Protein AF-A0A813GJC8-F1 (afdb_monomer)

Foldseek 3Di:
DDDDDDDDDDDDDDDDDDPDDDDDDDDDPPPPPDPAPFPCVVCVVVVNNQLVVVCVVVVNGHLVVLLVDDPVSCVVSVDDPVRSVVSD

Solvent-accessible surface area (backbone atoms only — not comparable to full-atom values): 6075 Å² total; per-residue (Å²): 138,83,89,88,79,90,84,84,88,81,83,88,78,90,82,90,88,81,92,78,79,84,82,76,96,74,80,74,86,80,77,78,80,64,97,55,77,52,38,60,58,59,26,48,77,71,72,40,54,85,36,48,68,52,40,46,74,73,67,38,78,38,52,70,48,58,55,74,50,53,69,67,61,44,44,72,57,68,46,49,73,72,55,52,64,72,63,98

Organism: Polarella glacialis (NCBI:txid89957)

Structure (mmCIF, N/CA/C/O backbone):
data_AF-A0A813GJC8-F1
#
_entry.id   AF-A0A813GJC8-F1
#
loop_
_atom_site.group_PDB
_atom_site.id
_atom_site.type_symbol
_atom_site.label_atom_id
_atom_site.label_alt_id
_atom_site.label_comp_id
_atom_site.label_asym_id
_atom_site.label_entity_id
_atom_site.label_seq_id
_atom_site.pdbx_PDB_ins_code
_atom_site.Cartn_x
_atom_site.Cartn_y
_atom_site.Cartn_z
_atom_site.occupancy
_atom_site.B_iso_or_equiv
_atom_site.auth_seq_id
_atom_site.auth_comp_id
_atom_site.auth_asym_id
_atom_site.auth_atom_id
_atom_site.pdbx_PDB_model_num
ATOM 1 N N . MET A 1 1 ? 28.044 -24.268 -72.975 1.00 44.25 1 MET A N 1
ATOM 2 C CA . MET A 1 1 ? 29.134 -23.264 -72.933 1.00 44.25 1 MET A CA 1
ATOM 3 C C . MET A 1 1 ? 28.749 -22.203 -71.910 1.00 44.25 1 MET A C 1
ATOM 5 O O . MET A 1 1 ? 27.598 -21.815 -71.929 1.00 44.25 1 MET A O 1
ATOM 9 N N . GLY A 1 2 ? 29.573 -21.720 -70.988 1.00 46.56 2 GLY A N 1
ATOM 10 C CA . GLY A 1 2 ? 30.991 -21.932 -70.734 1.00 46.56 2 GLY A CA 1
ATOM 11 C C . GLY A 1 2 ? 31.336 -21.541 -69.289 1.00 46.56 2 GLY A C 1
ATOM 12 O O . GLY A 1 2 ? 30.505 -21.019 -68.552 1.00 46.56 2 GLY A O 1
ATOM 13 N N . CYS A 1 3 ? 32.562 -21.890 -68.920 1.00 51.28 3 CYS A N 1
ATOM 14 C CA . CYS A 1 3 ? 33.177 -21.823 -67.602 1.00 51.28 3 CYS A CA 1
ATOM 15 C C . CYS A 1 3 ? 33.509 -20.404 -67.110 1.00 51.28 3 CYS A C 1
ATOM 17 O O . CYS A 1 3 ? 33.742 -19.503 -67.911 1.00 51.28 3 CYS A O 1
ATOM 19 N N . GLY A 1 4 ? 33.724 -20.297 -65.795 1.00 42.44 4 GLY A N 1
ATOM 20 C CA . GLY A 1 4 ? 34.648 -19.342 -65.169 1.00 42.44 4 GLY A CA 1
ATOM 21 C C . GLY A 1 4 ? 34.108 -18.784 -63.851 1.00 42.44 4 GLY A C 1
ATOM 22 O O . GLY A 1 4 ? 32.935 -18.459 -63.768 1.00 42.44 4 GLY A O 1
ATOM 23 N N . ALA A 1 5 ? 34.863 -18.603 -62.774 1.00 47.62 5 ALA A N 1
ATOM 24 C CA . ALA A 1 5 ? 36.165 -19.084 -62.329 1.00 47.62 5 ALA A CA 1
ATOM 25 C C . ALA A 1 5 ? 36.245 -18.722 -60.833 1.00 47.62 5 ALA A C 1
ATOM 27 O O . ALA A 1 5 ? 35.651 -17.743 -60.382 1.00 47.62 5 ALA A O 1
ATOM 28 N N . SER A 1 6 ? 36.977 -19.531 -60.082 1.00 55.34 6 SER A N 1
ATOM 29 C CA . SER A 1 6 ? 37.223 -19.421 -58.648 1.00 55.34 6 SER A CA 1
ATOM 30 C C . SER A 1 6 ? 37.884 -18.105 -58.220 1.00 55.34 6 SER A C 1
ATOM 32 O O . SER A 1 6 ? 38.785 -17.612 -58.894 1.00 55.34 6 SER A O 1
ATOM 34 N N . ALA A 1 7 ? 37.560 -17.635 -57.012 1.00 47.97 7 ALA A N 1
ATOM 35 C CA . ALA A 1 7 ? 38.472 -16.836 -56.199 1.00 47.97 7 ALA A CA 1
ATOM 36 C C . ALA A 1 7 ? 38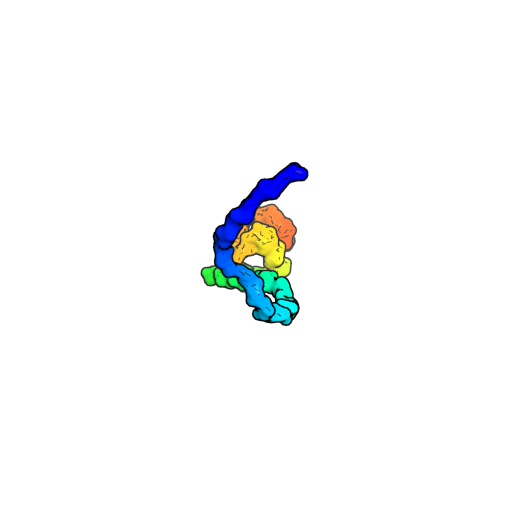.340 -17.231 -54.724 1.00 47.97 7 ALA A C 1
ATOM 38 O O . ALA A 1 7 ? 37.246 -17.371 -54.181 1.00 47.97 7 ALA A O 1
ATOM 39 N N . ALA A 1 8 ? 39.496 -17.475 -54.119 1.00 47.38 8 ALA A N 1
ATOM 40 C CA . ALA A 1 8 ? 39.683 -18.080 -52.818 1.00 47.38 8 ALA A CA 1
ATOM 41 C C . ALA A 1 8 ? 39.705 -17.055 -51.677 1.00 47.38 8 ALA A C 1
ATOM 43 O O . ALA A 1 8 ? 40.226 -15.952 -51.820 1.00 47.38 8 ALA A O 1
ATOM 44 N N . GLY A 1 9 ? 39.303 -17.532 -50.498 1.00 45.28 9 GLY A N 1
ATOM 45 C CA . GLY A 1 9 ? 39.990 -17.218 -49.251 1.00 45.28 9 GLY A CA 1
ATOM 46 C C . GLY A 1 9 ? 39.336 -16.163 -48.367 1.00 45.28 9 GLY A C 1
ATOM 47 O O . GLY A 1 9 ? 39.394 -14.973 -48.652 1.00 45.28 9 GLY A O 1
ATOM 48 N N . ARG A 1 10 ? 38.915 -16.591 -47.173 1.00 48.38 10 ARG A N 1
ATOM 49 C CA . ARG A 1 10 ? 39.599 -16.197 -45.932 1.00 48.38 10 ARG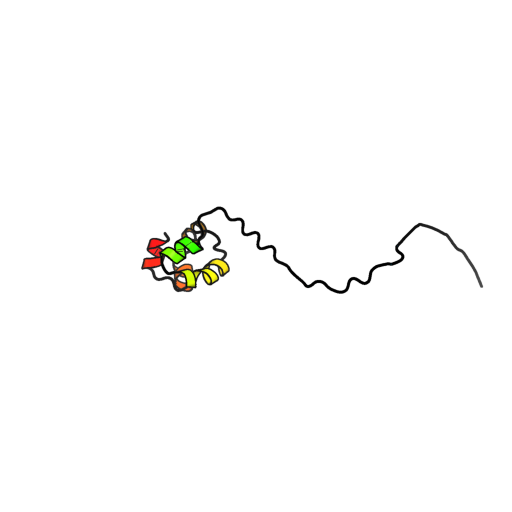 A CA 1
ATOM 50 C C . ARG A 1 10 ? 39.130 -17.038 -44.745 1.00 48.38 10 ARG A C 1
ATOM 52 O O . ARG A 1 10 ? 37.953 -17.121 -44.442 1.00 48.38 10 ARG A O 1
ATOM 59 N N . LYS A 1 11 ? 40.138 -17.659 -44.129 1.00 48.59 11 LYS A N 1
ATOM 60 C CA . LYS A 1 11 ? 40.291 -18.049 -42.725 1.00 48.59 11 LYS A CA 1
ATOM 61 C C . LYS A 1 11 ? 39.025 -18.191 -41.872 1.00 48.59 11 LYS A C 1
ATOM 63 O O . LYS A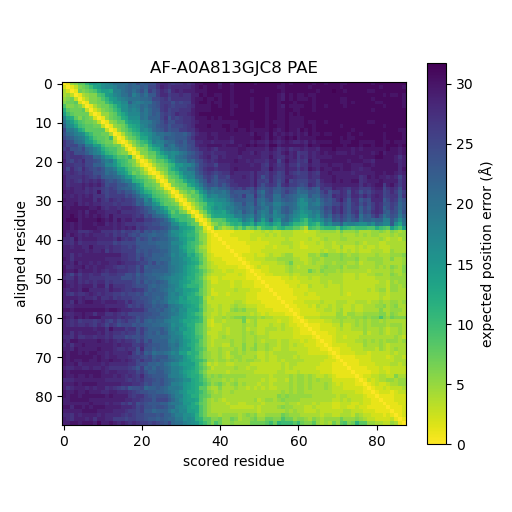 1 11 ? 38.453 -17.205 -41.429 1.00 48.59 11 LYS A O 1
ATOM 68 N N . GLY A 1 12 ? 38.850 -19.433 -41.427 1.00 52.75 12 GLY A N 1
ATOM 69 C CA . GLY A 1 12 ? 38.856 -19.738 -40.000 1.00 52.75 12 GLY A CA 1
ATOM 70 C C . GLY A 1 12 ? 37.521 -19.528 -39.321 1.00 52.75 12 GLY A C 1
ATOM 71 O O . GLY A 1 12 ? 37.260 -18.470 -38.761 1.00 52.75 12 GLY A O 1
ATOM 72 N N . SER A 1 13 ? 36.697 -20.565 -39.301 1.00 49.12 13 SER A N 1
ATOM 73 C CA . SER A 1 13 ? 35.581 -20.623 -38.369 1.00 49.12 13 SER A CA 1
ATOM 74 C C . SER A 1 13 ? 35.324 -22.067 -37.977 1.00 49.12 13 SER A C 1
ATOM 76 O O . SER A 1 13 ? 35.004 -22.898 -38.818 1.00 49.12 13 SER A O 1
ATOM 78 N N . ALA A 1 14 ? 35.518 -22.297 -36.680 1.00 53.41 14 ALA A N 1
ATOM 79 C CA . ALA A 1 14 ? 34.735 -23.184 -35.835 1.00 53.41 14 ALA A CA 1
ATOM 80 C C . ALA A 1 14 ? 34.569 -24.640 -36.301 1.00 53.41 14 ALA A C 1
ATOM 82 O O . ALA A 1 14 ? 33.676 -24.987 -37.066 1.00 53.41 14 ALA A O 1
ATOM 83 N N . GLY A 1 15 ? 35.393 -25.506 -35.713 1.00 41.78 15 GLY A N 1
ATOM 84 C CA . GLY A 1 15 ? 35.097 -26.923 -35.517 1.00 41.78 15 GLY A CA 1
ATOM 85 C C . GLY A 1 15 ? 35.210 -27.273 -34.023 1.00 41.78 15 GLY A C 1
ATOM 86 O O . GLY A 1 15 ? 35.838 -26.518 -33.283 1.00 41.78 15 GLY A O 1
ATOM 87 N N . PRO A 1 16 ? 34.592 -28.370 -33.562 1.00 55.84 16 PRO A N 1
ATOM 88 C CA . PRO A 1 16 ? 33.441 -28.275 -32.665 1.00 55.84 16 PRO A CA 1
ATOM 89 C C . PRO A 1 16 ? 33.554 -29.211 -31.458 1.00 55.84 16 PRO A C 1
ATOM 91 O O . PRO A 1 16 ? 33.515 -30.420 -31.632 1.00 55.84 16 PRO A O 1
ATOM 94 N N . HIS A 1 17 ? 33.616 -28.686 -30.237 1.00 46.66 17 HIS A N 1
ATOM 95 C CA . HIS A 1 17 ? 33.476 -29.512 -29.035 1.00 46.66 17 HIS A CA 1
ATOM 96 C C . HIS A 1 17 ? 32.868 -28.673 -27.907 1.00 46.66 17 HIS A C 1
ATOM 98 O O . HIS A 1 17 ? 33.555 -27.808 -27.375 1.00 46.66 17 HIS A O 1
ATOM 104 N N . ASP A 1 18 ? 31.572 -28.854 -27.630 1.00 49.12 18 ASP A N 1
ATOM 105 C CA . ASP A 1 18 ? 31.090 -29.437 -26.362 1.00 49.12 18 ASP A CA 1
ATOM 106 C C . ASP A 1 18 ? 29.541 -29.544 -26.362 1.00 49.12 18 ASP A C 1
ATOM 108 O O . ASP A 1 18 ? 28.868 -28.544 -26.636 1.00 49.12 18 ASP A O 1
ATOM 112 N N . PRO A 1 19 ? 28.933 -30.719 -26.097 1.00 59.88 19 PRO A N 1
ATOM 113 C CA . PRO A 1 19 ? 27.489 -30.862 -25.936 1.00 59.88 19 PRO A CA 1
ATOM 114 C C . PRO A 1 19 ? 27.085 -30.517 -24.494 1.00 59.88 19 PRO A C 1
ATOM 116 O O . PRO A 1 19 ? 26.789 -31.398 -23.692 1.00 59.88 19 PRO A O 1
ATOM 119 N N . ALA A 1 20 ? 27.055 -29.227 -24.161 1.00 50.00 20 ALA A N 1
ATOM 120 C CA . ALA A 1 20 ? 26.454 -28.754 -22.916 1.00 50.00 20 ALA A CA 1
ATOM 121 C C . ALA A 1 20 ? 24.966 -28.437 -23.142 1.00 50.00 20 ALA A C 1
ATOM 123 O O . ALA A 1 20 ? 24.566 -27.292 -23.352 1.00 50.00 20 ALA A O 1
ATOM 124 N N . GLU A 1 21 ? 24.142 -29.479 -23.129 1.00 44.62 21 GLU A N 1
ATOM 125 C CA . GLU A 1 21 ? 22.703 -29.363 -22.881 1.00 44.62 21 GLU A CA 1
ATOM 126 C C . GLU A 1 21 ? 22.455 -29.196 -21.360 1.00 44.62 21 GLU A C 1
ATOM 128 O O . GLU A 1 21 ? 23.303 -29.556 -20.543 1.00 44.62 21 GLU A O 1
ATOM 133 N N . PRO A 1 22 ? 21.275 -28.730 -20.937 1.00 57.00 22 PRO A N 1
ATOM 134 C CA . PRO A 1 22 ? 20.854 -27.341 -20.808 1.00 57.00 22 PRO A CA 1
ATOM 135 C C . PRO A 1 22 ? 20.921 -26.863 -19.341 1.00 57.00 22 PRO A C 1
ATOM 137 O O . PRO A 1 22 ? 20.593 -27.614 -18.424 1.00 57.00 22 PRO A O 1
ATOM 140 N N . VAL A 1 23 ? 21.245 -25.587 -19.092 1.00 58.09 23 VAL A N 1
ATOM 141 C CA . VAL A 1 23 ? 20.960 -24.955 -17.786 1.00 58.09 23 VAL A CA 1
ATOM 142 C C . VAL A 1 23 ? 19.871 -23.893 -17.922 1.00 58.09 23 VAL A C 1
ATOM 144 O O . VAL A 1 23 ? 19.869 -23.136 -18.894 1.00 58.09 23 VAL A O 1
ATOM 147 N N . PRO A 1 24 ? 18.894 -23.874 -16.999 1.00 48.31 24 PRO A N 1
ATOM 148 C CA . PRO A 1 24 ? 17.579 -23.302 -17.236 1.00 48.31 24 PRO A CA 1
ATOM 149 C C . PRO A 1 24 ? 17.615 -21.778 -17.197 1.00 48.31 24 PRO A C 1
ATOM 151 O O . PRO A 1 24 ? 18.450 -21.166 -16.530 1.00 48.31 24 PRO A O 1
ATOM 154 N N . ALA A 1 25 ? 16.638 -21.178 -17.872 1.00 55.53 25 ALA A N 1
ATOM 155 C CA . ALA A 1 25 ? 16.262 -19.784 -17.727 1.00 55.53 25 ALA A CA 1
ATOM 156 C C . ALA A 1 25 ? 16.175 -19.387 -16.241 1.00 55.53 25 ALA A C 1
ATOM 158 O O . ALA A 1 25 ? 15.253 -19.773 -15.528 1.00 55.53 25 ALA A O 1
ATOM 159 N N . GLY A 1 26 ? 17.152 -18.603 -15.791 1.00 46.16 26 GLY A N 1
ATOM 160 C CA . GLY A 1 26 ? 17.237 -18.064 -14.439 1.00 46.16 26 GLY A CA 1
ATOM 161 C C . GLY A 1 26 ? 17.585 -16.580 -14.466 1.00 46.16 26 GLY A C 1
ATOM 162 O O . GLY A 1 26 ? 18.608 -16.165 -13.933 1.00 46.16 26 GLY A O 1
ATOM 163 N N . ARG A 1 27 ? 16.752 -15.762 -15.118 1.00 49.94 27 ARG A N 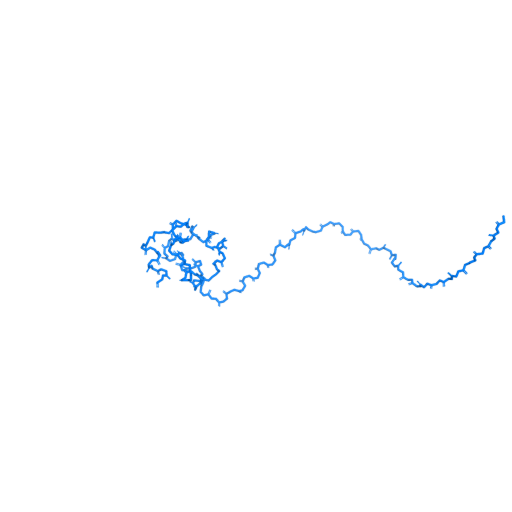1
ATOM 164 C CA . ARG A 1 27 ? 16.569 -14.361 -14.698 1.00 49.94 27 ARG A CA 1
ATOM 165 C C . ARG A 1 27 ? 15.429 -14.384 -13.669 1.00 49.94 27 ARG A C 1
ATOM 167 O O . ARG A 1 27 ? 14.443 -15.056 -13.956 1.00 49.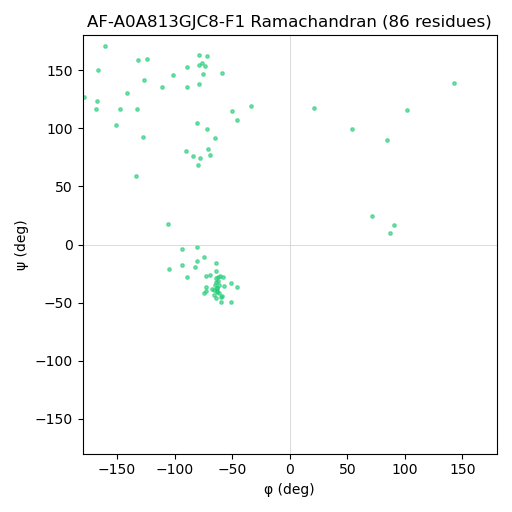94 27 ARG A O 1
ATOM 174 N N . PRO A 1 28 ? 15.520 -13.690 -12.521 1.00 50.34 28 PRO A N 1
ATOM 175 C CA . PRO A 1 28 ? 16.253 -12.444 -12.334 1.00 50.34 28 PRO A CA 1
ATOM 176 C C . PRO A 1 28 ? 17.251 -12.479 -11.165 1.00 50.34 28 PRO A C 1
ATOM 178 O O . PRO A 1 28 ? 16.954 -12.952 -10.071 1.00 50.34 28 PRO A O 1
ATOM 181 N N . LYS A 1 29 ? 18.413 -11.843 -11.352 1.00 47.75 29 LYS A N 1
ATOM 182 C CA . LYS A 1 29 ? 19.085 -11.188 -10.226 1.00 47.75 29 LYS A CA 1
ATOM 183 C C . LYS A 1 29 ? 18.165 -10.048 -9.787 1.00 47.75 29 LYS A C 1
ATOM 185 O O . LYS A 1 29 ? 18.229 -8.956 -10.340 1.00 47.75 29 LYS A O 1
ATOM 190 N N . ALA A 1 30 ? 17.284 -10.324 -8.833 1.00 47.38 30 ALA A N 1
ATOM 191 C CA . ALA A 1 30 ? 16.720 -9.297 -7.977 1.00 47.38 30 ALA A CA 1
ATOM 192 C C . ALA A 1 30 ? 17.853 -8.813 -7.064 1.00 47.38 30 ALA A C 1
ATOM 194 O O . ALA A 1 30 ? 17.978 -9.227 -5.918 1.00 47.38 30 ALA A O 1
ATOM 195 N N . THR A 1 31 ? 18.745 -7.985 -7.602 1.00 47.34 31 THR A N 1
ATOM 196 C CA . THR A 1 31 ? 19.566 -7.104 -6.775 1.00 47.34 31 THR A CA 1
ATOM 197 C C . THR A 1 31 ? 18.672 -5.945 -6.366 1.00 47.34 31 THR A C 1
ATOM 199 O O . THR A 1 31 ? 18.767 -4.855 -6.920 1.00 47.34 31 THR A O 1
ATOM 202 N N . ALA A 1 32 ? 17.756 -6.209 -5.436 1.00 51.53 32 ALA A N 1
ATOM 203 C CA . ALA A 1 32 ? 17.186 -5.165 -4.603 1.00 51.53 32 ALA A CA 1
ATOM 204 C C . ALA A 1 32 ? 18.211 -4.878 -3.498 1.00 51.53 32 ALA A C 1
ATOM 206 O O . ALA A 1 32 ? 18.028 -5.233 -2.340 1.00 51.53 32 ALA A O 1
ATOM 207 N N . GLU A 1 33 ? 19.348 -4.296 -3.886 1.00 55.44 33 GLU A N 1
ATOM 208 C CA . GLU A 1 33 ? 20.025 -3.392 -2.969 1.00 55.44 33 GLU A CA 1
ATOM 209 C C . GLU A 1 33 ? 19.149 -2.144 -2.925 1.00 55.44 33 GLU A C 1
ATOM 211 O O . GLU A 1 33 ? 19.172 -1.334 -3.847 1.00 55.44 33 GLU A O 1
ATOM 216 N N . SER A 1 34 ? 18.327 -2.019 -1.889 1.00 41.81 34 SER A N 1
ATOM 217 C CA . SER A 1 34 ? 17.770 -0.726 -1.517 1.00 41.81 34 SER A CA 1
ATOM 218 C C . SER A 1 34 ? 18.074 -0.516 -0.048 1.00 41.81 34 SER A C 1
ATOM 220 O O . SER A 1 34 ? 17.375 -0.977 0.845 1.00 41.81 34 SER A O 1
ATOM 222 N N . SER A 1 35 ? 19.208 0.134 0.184 1.00 47.25 35 SER A N 1
ATOM 223 C CA . SER A 1 35 ? 19.554 0.719 1.467 1.00 47.25 35 SER A CA 1
ATOM 224 C C . SER A 1 35 ? 18.641 1.934 1.668 1.00 47.25 35 SER A C 1
ATOM 226 O O . SER A 1 35 ? 19.007 3.061 1.352 1.00 47.25 35 SER A O 1
ATOM 228 N N . GLY A 1 36 ? 17.420 1.687 2.126 1.00 43.59 36 GLY A N 1
ATOM 229 C CA . GLY A 1 36 ? 16.393 2.681 2.418 1.00 43.59 36 GLY A CA 1
ATOM 230 C C . GLY A 1 36 ? 15.294 1.961 3.180 1.00 43.59 36 GLY A C 1
ATOM 231 O O . GLY A 1 36 ? 14.751 1.005 2.641 1.00 43.59 36 GLY A O 1
ATOM 232 N N . GLY A 1 37 ? 15.064 2.362 4.438 1.00 56.44 37 GLY A N 1
ATOM 233 C CA . GLY A 1 37 ? 14.287 1.615 5.436 1.00 56.44 37 GLY A CA 1
ATOM 234 C C . GLY A 1 37 ? 13.136 0.824 4.827 1.00 56.44 37 GLY A C 1
ATOM 235 O O . GLY A 1 37 ? 12.278 1.404 4.159 1.00 56.44 37 GLY A O 1
ATOM 236 N N . ASP A 1 38 ? 13.179 -0.494 5.010 1.00 74.75 38 ASP A N 1
ATOM 237 C CA . ASP A 1 38 ? 12.337 -1.437 4.299 1.00 74.75 38 ASP A CA 1
ATOM 238 C C . ASP A 1 38 ? 10.869 -1.003 4.377 1.00 74.75 38 ASP A C 1
ATOM 240 O O . ASP A 1 38 ? 10.254 -1.014 5.445 1.00 74.75 38 ASP A O 1
ATOM 244 N N . LEU A 1 39 ? 10.277 -0.658 3.226 1.00 82.94 39 LEU A N 1
ATOM 245 C CA . LEU A 1 39 ? 8.829 -0.451 3.085 1.00 82.94 39 LEU A CA 1
ATOM 246 C C . LEU A 1 39 ? 8.064 -1.593 3.770 1.00 82.94 39 LEU A C 1
ATOM 248 O O . LEU A 1 39 ? 7.045 -1.383 4.422 1.00 82.94 39 LEU A O 1
ATOM 252 N N . ARG A 1 40 ? 8.616 -2.806 3.674 1.00 83.94 40 ARG A N 1
ATOM 253 C CA . ARG A 1 40 ? 8.147 -3.986 4.385 1.00 83.94 40 ARG A CA 1
ATOM 254 C C . ARG A 1 40 ? 8.180 -3.839 5.908 1.00 83.94 40 ARG A C 1
ATOM 256 O O . ARG A 1 40 ? 7.168 -4.152 6.517 1.00 83.94 40 ARG A O 1
ATOM 263 N N . GLU A 1 41 ? 9.277 -3.393 6.523 1.00 85.56 41 GLU A N 1
ATOM 264 C CA . GLU A 1 41 ? 9.342 -3.184 7.982 1.00 85.56 41 GLU A CA 1
ATOM 265 C C . GLU A 1 41 ? 8.322 -2.142 8.442 1.00 85.56 41 GLU A C 1
ATOM 267 O O . GLU A 1 41 ? 7.630 -2.349 9.440 1.00 85.56 41 GLU A O 1
ATOM 272 N N . LEU A 1 42 ? 8.170 -1.055 7.681 1.00 85.25 42 LEU A N 1
ATOM 273 C CA . LEU A 1 42 ? 7.192 -0.015 7.981 1.00 85.25 42 LEU A CA 1
ATOM 274 C C . LEU A 1 42 ? 5.752 -0.552 7.899 1.00 85.25 42 LEU A C 1
ATOM 276 O O . LEU A 1 42 ? 4.960 -0.359 8.822 1.00 85.25 42 LEU A O 1
ATOM 280 N N . LEU A 1 43 ? 5.422 -1.299 6.844 1.00 87.12 43 LEU A N 1
ATOM 281 C CA . LEU A 1 43 ? 4.115 -1.944 6.716 1.00 87.12 43 LEU A CA 1
ATOM 282 C C . LEU A 1 43 ? 3.914 -3.021 7.787 1.00 87.12 43 LEU A C 1
ATOM 284 O O . LEU A 1 43 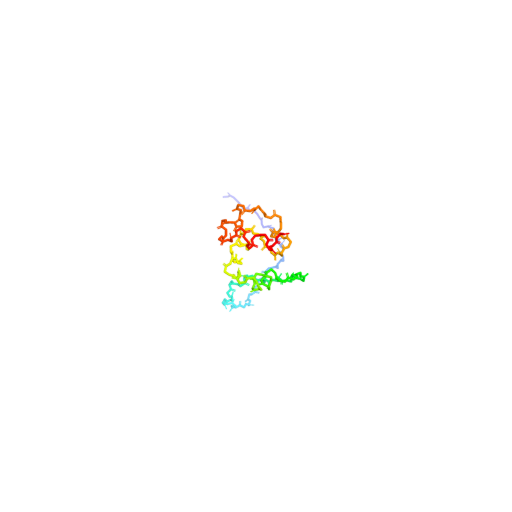? 2.826 -3.125 8.345 1.00 87.12 43 LEU A O 1
ATOM 288 N N . GLN A 1 44 ? 4.944 -3.796 8.121 1.00 87.56 44 GLN A N 1
ATOM 289 C CA . GLN A 1 44 ? 4.888 -4.832 9.149 1.00 87.56 44 GLN A CA 1
ATOM 290 C C . GLN A 1 44 ? 4.614 -4.231 10.536 1.00 87.56 44 GLN A C 1
ATOM 292 O O . GLN A 1 44 ? 3.781 -4.768 11.265 1.00 87.56 44 GLN A O 1
ATOM 297 N N . GLY A 1 45 ? 5.221 -3.087 10.874 1.00 84.38 45 GLY A N 1
ATOM 298 C CA . GLY A 1 45 ? 4.944 -2.349 12.113 1.00 84.38 45 GLY A CA 1
ATOM 299 C C . GLY A 1 45 ? 3.499 -1.846 12.221 1.00 84.38 45 GLY A C 1
ATOM 300 O O . GLY A 1 45 ? 2.957 -1.749 13.320 1.00 84.38 45 GLY A O 1
ATOM 301 N N . LEU A 1 46 ? 2.852 -1.594 11.081 1.00 84.50 46 LEU A N 1
ATOM 302 C CA . LEU A 1 46 ? 1.453 -1.167 10.990 1.00 84.50 46 LEU A CA 1
ATOM 303 C C . LEU A 1 46 ? 0.466 -2.335 10.787 1.00 84.50 46 LEU A C 1
ATOM 305 O O . LEU A 1 46 ? -0.746 -2.114 10.749 1.00 84.50 46 LEU A O 1
ATOM 309 N N . GLY A 1 47 ? 0.956 -3.571 10.639 1.00 86.62 47 GLY A N 1
ATOM 310 C CA . GLY A 1 47 ? 0.131 -4.742 10.318 1.00 86.62 47 GLY A CA 1
ATOM 311 C C . GLY A 1 47 ? -0.407 -4.756 8.878 1.00 86.62 47 GLY A C 1
ATOM 312 O O . GLY A 1 47 ? -1.431 -5.377 8.605 1.00 86.62 47 GLY A O 1
ATOM 313 N N . LEU A 1 48 ? 0.271 -4.069 7.958 1.00 87.19 48 LEU A N 1
ATOM 314 C CA . LEU A 1 48 ? -0.102 -3.843 6.558 1.00 87.19 48 LEU A CA 1
ATOM 315 C C . LEU A 1 48 ? 0.722 -4.670 5.566 1.00 87.19 48 LEU A C 1
ATOM 317 O O . LEU A 1 48 ? 0.754 -4.354 4.380 1.00 87.19 48 LEU A O 1
ATOM 321 N N . GLU A 1 49 ? 1.403 -5.726 6.011 1.00 86.38 49 GLU A N 1
ATOM 322 C CA . GLU A 1 49 ? 2.263 -6.533 5.129 1.00 86.38 49 GLU A CA 1
ATOM 323 C C . GLU A 1 49 ? 1.479 -7.120 3.933 1.00 86.38 49 GLU A C 1
ATOM 325 O O . GLU A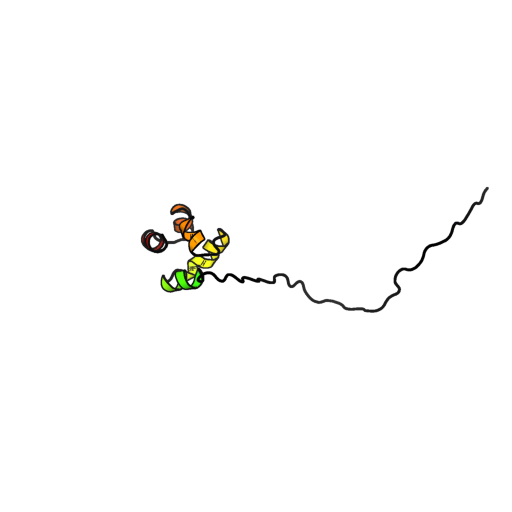 1 49 ? 2.017 -7.259 2.838 1.00 86.38 49 GLU A O 1
ATOM 330 N N . ALA A 1 50 ? 0.171 -7.357 4.097 1.00 87.12 50 ALA A N 1
ATOM 331 C CA . ALA A 1 50 ? -0.719 -7.807 3.024 1.00 87.12 50 ALA A CA 1
ATOM 332 C C . ALA A 1 50 ? -0.885 -6.791 1.872 1.00 87.12 50 ALA A C 1
ATOM 334 O O . ALA A 1 50 ? -1.217 -7.191 0.756 1.00 87.12 50 ALA A O 1
ATOM 335 N N . ALA A 1 51 ? -0.639 -5.499 2.119 1.00 87.06 51 ALA A N 1
ATOM 336 C CA . ALA A 1 51 ? -0.694 -4.435 1.115 1.00 87.06 51 ALA A CA 1
ATOM 337 C C . ALA A 1 51 ? 0.597 -4.334 0.282 1.00 87.06 51 ALA A C 1
ATOM 339 O O . ALA A 1 51 ? 0.575 -3.797 -0.824 1.00 87.06 51 ALA A O 1
ATOM 340 N N . LEU A 1 52 ? 1.712 -4.889 0.772 1.00 86.62 52 LEU A N 1
ATOM 341 C CA . LEU A 1 52 ? 3.021 -4.838 0.117 1.00 86.62 52 LEU A CA 1
ATOM 342 C C . LEU A 1 52 ? 3.008 -5.289 -1.361 1.00 86.62 52 LEU A C 1
ATOM 344 O O . LEU A 1 52 ? 3.520 -4.543 -2.190 1.00 86.62 52 LEU A O 1
ATOM 348 N N . PRO A 1 53 ? 2.433 -6.446 -1.756 1.00 86.94 53 PRO A N 1
ATOM 349 C CA . PRO A 1 53 ? 2.449 -6.869 -3.161 1.00 86.94 53 PRO A CA 1
ATOM 350 C C . PRO A 1 53 ? 1.667 -5.927 -4.085 1.00 86.94 53 PRO A C 1
ATOM 352 O O . PRO A 1 53 ? 2.035 -5.755 -5.248 1.00 86.94 53 PRO A O 1
ATOM 355 N N . GLN A 1 54 ? 0.603 -5.302 -3.579 1.00 88.19 54 GLN A N 1
ATOM 356 C CA . GLN A 1 54 ? -0.162 -4.322 -4.343 1.00 88.19 54 GLN A CA 1
ATOM 357 C C . GLN A 1 54 ? 0.594 -2.996 -4.465 1.00 88.19 54 GLN A C 1
ATOM 359 O O . GLN A 1 54 ? 0.680 -2.455 -5.561 1.00 88.19 54 GLN A O 1
ATOM 364 N N . LEU A 1 55 ? 1.228 -2.528 -3.386 1.00 87.19 55 LEU A N 1
ATOM 365 C CA . LEU A 1 55 ? 2.098 -1.348 -3.410 1.00 87.19 55 LEU A CA 1
ATOM 366 C C . LEU A 1 55 ? 3.270 -1.538 -4.386 1.00 87.19 55 LEU A C 1
ATOM 368 O O . LEU A 1 55 ? 3.507 -0.689 -5.239 1.00 87.19 55 LEU A O 1
ATOM 372 N N . LEU A 1 56 ? 3.928 -2.698 -4.367 1.00 86.75 56 LEU A N 1
ATOM 373 C CA . LEU A 1 56 ? 4.977 -3.028 -5.338 1.00 86.75 56 LEU A CA 1
ATOM 374 C C . LEU A 1 56 ? 4.449 -3.049 -6.783 1.00 86.75 56 LEU A C 1
ATOM 376 O O . LEU A 1 56 ? 5.159 -2.643 -7.700 1.00 86.75 56 LEU A O 1
ATOM 380 N N . SER A 1 57 ? 3.199 -3.480 -6.995 1.00 85.69 57 SER A N 1
ATOM 381 C CA . SER A 1 57 ? 2.552 -3.458 -8.318 1.00 85.69 57 SER A CA 1
ATOM 382 C C . SER A 1 57 ? 2.246 -2.038 -8.807 1.00 85.69 57 SER A C 1
ATOM 384 O O . SER A 1 57 ? 2.224 -1.806 -10.013 1.00 85.69 57 SER A O 1
ATOM 386 N N . LEU A 1 58 ? 2.062 -1.089 -7.885 1.00 84.81 58 LEU A N 1
ATOM 387 C CA . LEU A 1 58 ? 1.951 0.345 -8.169 1.00 84.81 58 LEU A CA 1
ATOM 388 C C . LEU A 1 58 ? 3.319 1.020 -8.382 1.00 84.81 58 LEU A C 1
ATOM 390 O O . LEU A 1 58 ? 3.373 2.204 -8.697 1.00 84.81 58 LEU A O 1
ATOM 394 N N . GLY A 1 59 ? 4.424 0.278 -8.245 1.00 85.31 59 GLY A N 1
ATOM 395 C CA . GLY A 1 59 ? 5.787 0.799 -8.389 1.00 85.31 59 GLY A CA 1
ATOM 396 C C . GLY A 1 59 ? 6.380 1.376 -7.102 1.00 85.31 59 GLY A C 1
ATOM 397 O O . GLY A 1 59 ? 7.448 1.976 -7.141 1.00 85.31 59 GLY A O 1
ATOM 398 N N . VAL A 1 60 ? 5.720 1.169 -5.964 1.00 86.75 60 VAL A N 1
ATOM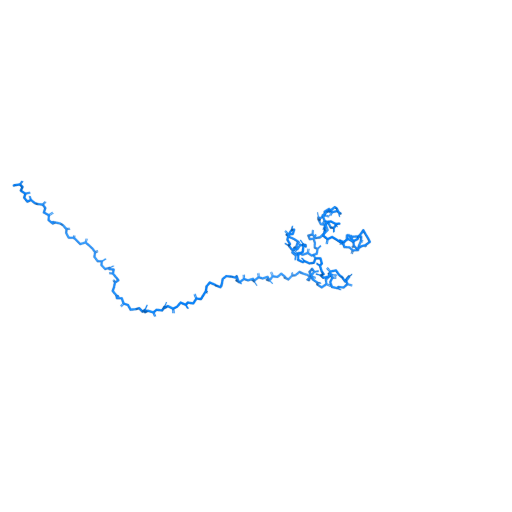 399 C CA . VAL A 1 60 ? 6.130 1.685 -4.656 1.00 86.75 60 VAL A CA 1
ATOM 400 C C . VAL A 1 60 ? 7.212 0.779 -4.090 1.00 86.75 60 VAL A C 1
ATOM 402 O O . VAL A 1 60 ? 6.932 -0.330 -3.635 1.00 86.75 60 VAL A O 1
ATOM 405 N N . VAL A 1 61 ? 8.457 1.239 -4.135 1.00 84.31 61 VAL A N 1
ATOM 406 C CA . VAL A 1 61 ? 9.623 0.457 -3.697 1.00 84.31 61 VAL A CA 1
ATOM 407 C C . VAL A 1 61 ? 10.172 0.921 -2.351 1.00 84.31 61 VAL A C 1
ATOM 409 O O . VAL A 1 61 ? 10.829 0.141 -1.664 1.00 84.31 61 VAL A O 1
ATOM 412 N N . SER A 1 62 ? 9.864 2.153 -1.949 1.00 85.44 62 SER A N 1
ATOM 413 C CA . SER A 1 62 ? 10.324 2.768 -0.707 1.00 85.44 62 SER A CA 1
ATOM 414 C C . SER A 1 62 ? 9.151 3.413 0.040 1.00 85.44 62 SER A C 1
ATOM 416 O O . SER A 1 62 ? 8.140 3.763 -0.566 1.00 85.44 62 SER A O 1
ATOM 418 N N . PRO A 1 63 ? 9.264 3.637 1.360 1.00 83.94 63 PRO A N 1
ATOM 419 C CA . PRO A 1 63 ? 8.239 4.362 2.112 1.00 83.94 63 PRO A CA 1
ATOM 420 C C . PRO A 1 63 ? 8.026 5.799 1.611 1.00 83.94 63 PRO A C 1
ATOM 422 O O . PRO A 1 63 ? 6.921 6.315 1.721 1.00 83.94 63 PRO A O 1
ATOM 425 N N . SER A 1 64 ? 9.039 6.435 1.014 1.00 85.31 64 SER A N 1
ATOM 426 C CA . SER A 1 64 ? 8.891 7.757 0.392 1.00 85.31 64 SER A CA 1
ATOM 427 C C . SER A 1 64 ? 7.910 7.754 -0.783 1.00 85.31 64 SER A C 1
ATOM 429 O O . SER A 1 64 ? 7.116 8.682 -0.888 1.00 85.31 64 SER A O 1
ATOM 431 N N . ASP A 1 65 ? 7.893 6.692 -1.595 1.00 84.62 65 ASP A N 1
ATOM 432 C CA . ASP A 1 65 ? 6.947 6.544 -2.708 1.00 84.62 65 ASP A CA 1
ATOM 433 C C . ASP A 1 65 ? 5.491 6.457 -2.204 1.00 84.62 65 ASP A C 1
ATOM 435 O O . ASP A 1 65 ? 4.564 6.883 -2.885 1.00 84.62 65 ASP A O 1
ATOM 439 N N . VAL A 1 66 ? 5.273 5.947 -0.982 1.00 85.44 66 VAL A N 1
ATOM 440 C CA . VAL A 1 66 ? 3.936 5.860 -0.360 1.00 85.44 66 VAL A CA 1
ATOM 441 C C . VAL A 1 66 ? 3.353 7.247 -0.090 1.00 85.44 66 VAL A C 1
ATOM 443 O O . VAL A 1 66 ? 2.144 7.443 -0.201 1.00 85.44 66 VAL A O 1
ATOM 446 N N . VAL A 1 67 ? 4.202 8.216 0.260 1.00 83.62 67 VAL A N 1
ATOM 447 C CA . VAL A 1 67 ? 3.780 9.597 0.537 1.00 83.62 67 VAL A CA 1
ATOM 448 C C . VAL A 1 67 ? 3.406 10.329 -0.754 1.00 83.62 67 VAL A C 1
ATOM 450 O O . VAL A 1 67 ? 2.570 11.229 -0.726 1.00 83.62 67 VAL A O 1
ATOM 453 N N . GLU A 1 68 ? 3.986 9.926 -1.888 1.00 86.50 68 GLU A N 1
ATOM 454 C CA . GLU A 1 68 ? 3.679 10.490 -3.208 1.00 86.50 68 GLU A CA 1
ATOM 455 C C . GLU A 1 68 ? 2.390 9.922 -3.829 1.00 86.50 68 GLU A C 1
ATOM 457 O O . GLU A 1 68 ? 1.850 10.510 -4.768 1.00 86.50 68 GLU A O 1
ATOM 462 N N . LEU A 1 69 ? 1.863 8.815 -3.295 1.00 85.88 69 LEU A N 1
ATOM 463 C CA . LEU A 1 69 ? 0.602 8.223 -3.744 1.00 85.88 69 LEU A CA 1
ATOM 464 C C . LEU A 1 69 ? -0.613 9.014 -3.264 1.00 85.88 69 LEU A C 1
ATOM 466 O O . LEU A 1 69 ? -0.664 9.542 -2.147 1.00 85.88 69 LEU A O 1
ATOM 470 N N . LEU A 1 70 ? -1.652 9.013 -4.097 1.00 88.19 70 LEU A N 1
ATOM 471 C CA . LEU A 1 70 ? -2.939 9.568 -3.717 1.00 88.19 70 LEU A CA 1
ATOM 472 C C . LEU A 1 70 ? -3.642 8.642 -2.722 1.00 88.19 70 LEU A C 1
ATOM 474 O O . LEU A 1 70 ? -3.474 7.421 -2.715 1.00 88.19 70 LEU A O 1
ATOM 478 N N . VAL A 1 71 ? -4.507 9.239 -1.904 1.00 87.56 71 VAL A N 1
ATOM 479 C CA . VAL A 1 71 ? -5.363 8.498 -0.966 1.00 87.56 71 VAL A CA 1
ATOM 480 C C . VAL A 1 71 ? -6.219 7.469 -1.711 1.00 87.56 71 VAL A C 1
ATOM 482 O O . VAL A 1 71 ? -6.410 6.373 -1.202 1.00 87.56 71 VAL A O 1
ATOM 485 N N . GLU A 1 72 ? -6.673 7.792 -2.924 1.00 88.75 72 GLU A N 1
ATOM 486 C CA . GLU A 1 72 ? -7.474 6.898 -3.770 1.00 88.75 72 GLU A CA 1
ATOM 487 C C . GLU A 1 72 ? -6.704 5.630 -4.178 1.00 88.75 72 GLU A C 1
ATOM 489 O O . GLU A 1 72 ? -7.266 4.536 -4.124 1.00 88.75 72 GLU A O 1
ATOM 494 N N . ASP A 1 73 ? -5.414 5.751 -4.516 1.00 88.75 73 ASP A N 1
ATOM 495 C CA . ASP A 1 73 ? -4.563 4.603 -4.854 1.00 88.75 73 ASP A CA 1
ATOM 496 C C . ASP A 1 73 ? -4.363 3.698 -3.633 1.00 88.75 73 ASP A C 1
ATOM 498 O O . ASP A 1 73 ? -4.503 2.478 -3.712 1.00 88.75 73 ASP A O 1
ATOM 502 N N . LEU A 1 74 ? -4.107 4.300 -2.469 1.00 87.88 74 LEU A N 1
ATOM 503 C CA . LEU A 1 74 ? -3.925 3.581 -1.208 1.00 87.88 74 LEU A CA 1
ATOM 504 C C . LEU A 1 74 ? -5.226 2.914 -0.721 1.00 87.88 74 LEU A C 1
ATOM 506 O O . LEU A 1 74 ? -5.194 1.782 -0.232 1.00 87.88 74 LEU A O 1
ATOM 510 N N . GLU A 1 75 ? -6.378 3.572 -0.888 1.00 89.25 75 GLU A N 1
ATOM 511 C CA . GLU A 1 75 ? -7.699 2.977 -0.639 1.00 89.25 75 GLU A CA 1
ATOM 512 C C . GLU A 1 75 ? -7.952 1.797 -1.600 1.00 89.25 75 GLU A C 1
ATOM 514 O O . GLU A 1 75 ? -8.472 0.765 -1.171 1.00 89.25 75 GLU A O 1
ATOM 519 N N . GLY A 1 76 ? -7.506 1.891 -2.860 1.00 84.94 76 GLY A N 1
ATOM 520 C CA . GLY A 1 76 ? -7.553 0.804 -3.847 1.00 84.94 76 GLY A CA 1
ATOM 521 C C . GLY A 1 76 ? -6.735 -0.433 -3.456 1.00 84.94 76 GLY A C 1
ATOM 522 O O . GLY A 1 76 ? -7.140 -1.560 -3.744 1.00 84.94 76 GLY A O 1
ATOM 523 N N . VAL A 1 77 ? -5.640 -0.238 -2.716 1.00 85.44 77 VAL A N 1
ATOM 524 C CA . VAL A 1 77 ? -4.823 -1.313 -2.123 1.00 85.44 77 VAL A CA 1
ATOM 525 C C . VAL A 1 77 ? -5.499 -1.961 -0.898 1.00 85.44 77 VAL A C 1
ATOM 527 O O . VAL A 1 77 ? -5.079 -3.020 -0.425 1.00 85.44 77 VAL A O 1
ATOM 530 N N . GLY A 1 78 ? -6.580 -1.367 -0.388 1.00 84.38 78 GLY A N 1
ATOM 531 C CA . GLY A 1 78 ? -7.299 -1.834 0.797 1.00 84.38 78 GLY A CA 1
ATOM 532 C C . GLY A 1 78 ? -6.791 -1.225 2.105 1.00 84.38 78 GLY A C 1
ATOM 533 O O . GLY A 1 78 ? -7.088 -1.751 3.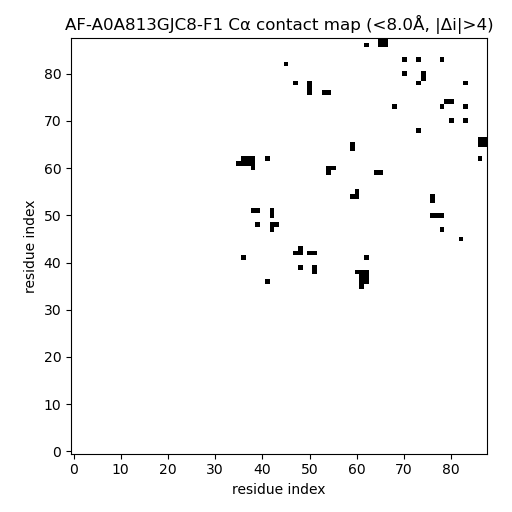179 1.00 84.38 78 GLY A O 1
ATOM 534 N N . LEU A 1 79 ? -6.036 -0.125 2.037 1.00 88.44 79 LEU A N 1
ATOM 535 C CA . LEU A 1 79 ? -5.640 0.632 3.219 1.00 88.44 79 LEU A CA 1
ATOM 536 C C . LEU A 1 79 ? -6.796 1.508 3.699 1.00 88.44 79 LEU A C 1
ATOM 538 O O . LEU A 1 79 ? -7.498 2.155 2.926 1.00 88.44 79 LEU A O 1
ATOM 542 N N . THR A 1 80 ? -6.991 1.556 5.012 1.00 87.94 80 THR A N 1
ATOM 543 C CA . THR A 1 80 ? -7.988 2.441 5.619 1.00 87.94 80 THR A CA 1
ATOM 544 C C . THR A 1 80 ? -7.463 3.871 5.706 1.00 87.94 80 THR A C 1
ATOM 546 O O . THR A 1 80 ? -6.267 4.098 5.882 1.00 87.94 80 THR A O 1
ATOM 549 N N . ARG A 1 81 ? -8.362 4.861 5.725 1.00 86.06 81 ARG A N 1
ATOM 550 C CA . ARG A 1 81 ? -7.994 6.280 5.915 1.00 86.06 81 ARG A CA 1
ATOM 551 C C . ARG A 1 81 ? -7.104 6.542 7.132 1.00 86.06 81 ARG A C 1
ATOM 553 O O . ARG A 1 81 ? -6.275 7.444 7.096 1.00 86.06 81 ARG A O 1
ATOM 560 N N . VAL A 1 82 ? -7.275 5.769 8.206 1.00 88.31 82 VAL A N 1
ATOM 561 C CA . VAL A 1 82 ? -6.464 5.887 9.429 1.00 88.31 82 VAL A CA 1
ATOM 562 C C . VAL A 1 82 ? -5.044 5.357 9.215 1.00 88.31 82 VAL A C 1
ATOM 564 O O . VAL A 1 82 ? -4.100 5.919 9.757 1.00 88.31 82 VAL A O 1
ATOM 567 N N . GLN A 1 83 ? -4.877 4.296 8.427 1.00 86.00 83 GLN A N 1
ATOM 568 C CA . GLN A 1 83 ? -3.565 3.751 8.067 1.00 86.00 83 GLN A CA 1
ATOM 569 C C . GLN A 1 83 ? -2.850 4.663 7.067 1.00 86.00 83 GLN A C 1
ATOM 571 O O . GLN A 1 83 ? -1.672 4.944 7.236 1.00 86.00 83 GLN A O 1
ATOM 576 N N . ILE A 1 84 ? -3.585 5.212 6.098 1.00 87.56 84 ILE A N 1
ATOM 577 C CA . ILE A 1 84 ? -3.070 6.196 5.136 1.00 87.56 84 ILE A CA 1
ATOM 578 C C . ILE A 1 84 ? -2.531 7.436 5.864 1.00 87.56 84 ILE A C 1
ATOM 580 O O . ILE A 1 84 ? -1.419 7.874 5.603 1.00 87.56 84 ILE A O 1
ATOM 584 N N . ARG A 1 85 ? -3.268 7.932 6.865 1.00 85.56 85 ARG A N 1
ATOM 585 C CA . ARG A 1 85 ? -2.847 9.023 7.767 1.00 85.56 85 ARG A CA 1
ATOM 586 C C . ARG A 1 85 ? -1.636 8.712 8.654 1.00 85.56 85 ARG A C 1
ATOM 588 O O . ARG A 1 85 ? -1.138 9.625 9.292 1.00 85.56 85 ARG A O 1
ATOM 595 N N . GLN A 1 86 ? -1.252 7.446 8.806 1.00 83.62 86 GLN A N 1
ATOM 596 C CA . GLN A 1 86 ? -0.043 7.058 9.545 1.00 83.62 86 GLN A CA 1
ATOM 597 C C . GLN A 1 86 ? 1.170 6.908 8.622 1.00 83.62 86 GLN A C 1
ATOM 599 O O . GLN A 1 86 ? 2.298 6.883 9.104 1.00 83.62 86 GLN A O 1
ATOM 604 N N . LEU A 1 87 ? 0.926 6.783 7.316 1.00 79.38 87 LEU A N 1
ATOM 605 C CA . LEU A 1 87 ? 1.945 6.675 6.276 1.00 79.38 87 LEU A CA 1
ATOM 606 C C . LEU A 1 87 ? 2.368 8.047 5.732 1.00 79.38 87 LEU A C 1
ATOM 608 O O . LEU A 1 87 ? 3.500 8.179 5.277 1.00 79.38 87 LEU A O 1
ATOM 612 N N . GLN A 1 88 ? 1.467 9.035 5.788 1.00 78.56 88 GLN A N 1
ATOM 613 C CA . GLN A 1 88 ? 1.663 10.438 5.394 1.00 78.56 88 GLN A CA 1
ATOM 614 C C . GLN A 1 88 ? 1.701 11.352 6.619 1.00 78.56 88 GLN A C 1
ATOM 616 O O . GLN A 1 88 ? 2.557 12.264 6.648 1.00 78.56 88 GLN A O 1
#

pLDDT: mean 70.48, std 18.21, range [41.78, 89.25]

Radius of gyration: 28.67 Å; Cα contacts (8 Å, |Δi|>4): 43; chains: 1; bounding box: 48×41×85 Å

Secondary structure (DSSP, 8-state):
-----------------------------------S--HHHHHHHTT-GGGHHHHHHTT--SHHHHHHS-HHHHHHTT--HHHHHHH-

Nearest PDB structures (foldseek):
  3h8m-assembly2_B  TM=6.572E-01  e=1.488E-02  Homo sapiens
  3h8m-assembly1_A  TM=7.402E-01  e=6.249E-02  Homo sapiens
  1b0x-assembly1_A-2  TM=7.318E-01  e=7.600E-02  Mus musculus
  2qkq-assembly2_B  TM=7.247E-01  e=2.991E-01  Homo sapiens
  7kja-assembly2_B  TM=6.785E-01  e=7.959E-01  Homo sapiens

Mean predicted aligned error: 16.63 Å

Sequence (88 aa):
MGCGASAAGRKGSAGPHDPAEPVPAGRPKATAESSGGDLRELLQGLGLEAALPQLLSLGVVSPSDVVELLVEDLEGVGLTRVQIRQLQ